Protein AF-A0A0S4PWP9-F1 (afdb_monomer)

Organism: NCBI:txid76936

Secondary structure (DSSP, 8-state):
--EEEEEEETTEEEEEEE-SS-EEEEEETT---------------GGGG-----

Mean predicted aligned error: 13.98 Å

Radius of gyration: 22.19 Å; Cα contacts (8 Å, |Δi|>4): 52; chains: 1; bounding box: 41×30×57 Å

Solvent-accessible surface area (backbone atoms only — not comparable to full-atom values): 3768 Å² total; per-residue (Å²): 116,82,44,76,48,80,41,85,48,100,92,45,43,36,39,38,33,26,60,90,83,50,79,80,43,76,48,53,67,87,69,74,79,70,67,77,80,67,77,80,74,90,67,88,55,74,81,75,71,75,78,84,92,131

Foldseek 3Di:
DKDWDWDQDPVAIWIWIDPVVDTDDIDGPPPPPPPPPPPPPDDDDVVVVPPDDD

pLDDT: mean 77.04, std 12.62, range [44.34, 92.31]

Sequence (54 aa):
MTYTKYYNIPLGTMIGASDRKSLFGLWFEGQKYIAPIQEAQQKELPVFKQQSNG

Nearest PDB structures (foldseek):
  8aes-assembly4_D  TM=6.189E-01  e=2.224E-01  Saccharolobus solfataricus
  4zye-assembly1_A  TM=8.375E-01  e=7.487E-01  Saccharolobus solfataricus P2
  4bhc-assembly1_A  TM=7.030E-01  e=9.666E-01  Mycobacterium tuberculosis H37Rv
  5llq-assembly2_B  TM=6.012E-01  e=6.181E-01  Saccharolobus solfataricus P2

Structure (mmCIF, N/CA/C/O backbone):
data_AF-A0A0S4PWP9-F1
#
_entry.id   AF-A0A0S4PWP9-F1
#
loop_
_atom_site.group_PDB
_atom_site.id
_atom_site.type_symbol
_atom_site.la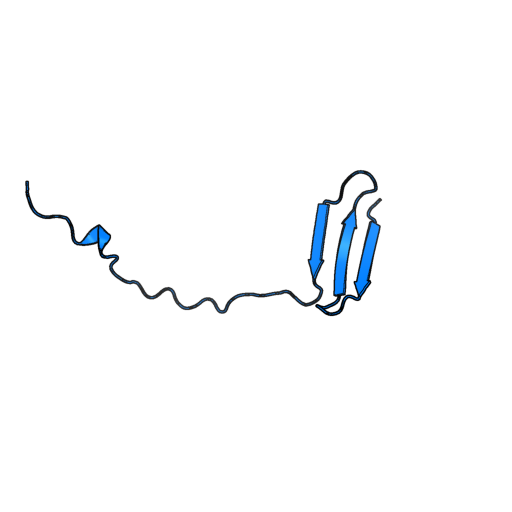bel_atom_id
_atom_site.label_alt_id
_atom_site.label_comp_id
_atom_site.label_asym_id
_atom_site.label_entity_id
_atom_site.label_seq_id
_atom_site.pdbx_PDB_ins_code
_atom_site.Cartn_x
_atom_site.Cartn_y
_atom_site.Cartn_z
_atom_site.occupancy
_atom_site.B_iso_or_equiv
_atom_site.auth_seq_id
_atom_site.auth_comp_id
_atom_site.auth_asym_id
_atom_site.auth_atom_id
_atom_site.pdbx_PDB_model_num
ATOM 1 N N . MET A 1 1 ? 12.621 10.096 -10.128 1.00 77.06 1 MET A N 1
ATOM 2 C CA . MET A 1 1 ? 11.817 9.355 -11.129 1.00 77.06 1 MET A CA 1
ATOM 3 C C . MET A 1 1 ? 10.905 8.419 -10.368 1.00 77.06 1 MET A C 1
ATOM 5 O O . MET A 1 1 ? 11.413 7.672 -9.541 1.00 77.06 1 MET A O 1
ATOM 9 N N . THR A 1 2 ? 9.600 8.508 -10.600 1.00 81.00 2 THR A N 1
ATOM 10 C CA . THR A 1 2 ? 8.593 7.720 -9.879 1.00 81.00 2 THR A CA 1
ATOM 11 C C . THR A 1 2 ? 8.302 6.427 -10.629 1.00 81.00 2 THR A C 1
ATOM 13 O O . THR A 1 2 ? 8.111 6.449 -11.843 1.00 81.00 2 THR A O 1
ATOM 16 N N . TYR A 1 3 ? 8.280 5.313 -9.902 1.00 85.19 3 TYR A N 1
ATOM 17 C CA . TYR A 1 3 ? 7.978 3.978 -10.400 1.00 85.19 3 TYR A CA 1
ATOM 18 C C . TYR A 1 3 ? 6.638 3.530 -9.851 1.00 85.19 3 TYR A C 1
ATOM 20 O O . TYR A 1 3 ? 6.485 3.425 -8.634 1.00 85.19 3 TYR A O 1
ATOM 28 N N . THR A 1 4 ? 5.709 3.228 -10.752 1.00 90.12 4 THR A N 1
ATOM 29 C CA . THR A 1 4 ? 4.405 2.659 -10.411 1.00 90.12 4 THR A CA 1
ATOM 30 C C . THR A 1 4 ? 4.355 1.221 -10.898 1.00 90.12 4 THR A C 1
ATOM 32 O O . THR A 1 4 ? 4.680 0.952 -12.056 1.00 90.12 4 THR A O 1
ATOM 35 N N . LYS A 1 5 ? 3.963 0.288 -10.028 1.00 90.00 5 LYS A N 1
ATOM 36 C CA . LYS A 1 5 ? 3.794 -1.121 -10.395 1.00 90.00 5 LYS A CA 1
ATOM 37 C C . LYS A 1 5 ? 2.451 -1.657 -9.926 1.00 90.00 5 LYS A C 1
ATOM 39 O O . LYS A 1 5 ? 2.028 -1.391 -8.804 1.00 90.00 5 LYS A O 1
ATOM 44 N N . TYR A 1 6 ? 1.838 -2.434 -10.810 1.00 91.44 6 TYR A N 1
ATOM 45 C CA . TYR A 1 6 ? 0.560 -3.095 -10.605 1.00 91.44 6 TYR A CA 1
ATOM 46 C C . TYR A 1 6 ? 0.794 -4.567 -10.279 1.00 91.44 6 TYR A C 1
ATOM 48 O O . TYR A 1 6 ? 1.622 -5.2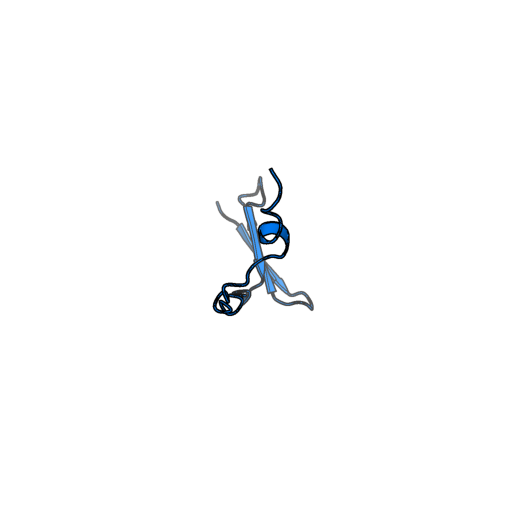32 -10.910 1.00 91.44 6 TYR A O 1
ATOM 56 N N . TYR A 1 7 ? 0.062 -5.065 -9.292 1.00 89.75 7 TYR A N 1
ATOM 57 C CA . TYR A 1 7 ? 0.082 -6.454 -8.863 1.00 89.75 7 TYR A CA 1
ATOM 58 C C . TYR A 1 7 ? -1.349 -6.973 -8.814 1.00 89.75 7 TYR A C 1
ATOM 60 O O . TYR A 1 7 ? -2.141 -6.529 -7.985 1.00 89.75 7 TYR A O 1
ATOM 68 N N . ASN A 1 8 ? -1.667 -7.931 -9.680 1.00 89.56 8 ASN A N 1
ATOM 69 C CA . ASN A 1 8 ? -2.967 -8.590 -9.672 1.00 89.56 8 ASN A CA 1
ATOM 70 C C . ASN A 1 8 ? -2.898 -9.762 -8.700 1.00 89.56 8 ASN A C 1
ATOM 72 O O . ASN A 1 8 ? -2.247 -10.770 -8.981 1.00 89.56 8 ASN A O 1
ATOM 76 N N . ILE A 1 9 ? -3.538 -9.608 -7.545 1.00 85.94 9 ILE A N 1
ATOM 77 C CA . ILE A 1 9 ? -3.646 -10.657 -6.533 1.00 85.94 9 ILE A CA 1
ATOM 78 C C . ILE A 1 9 ? -5.124 -11.024 -6.335 1.00 85.94 9 ILE A C 1
ATOM 80 O O . ILE A 1 9 ? -5.996 -10.249 -6.726 1.00 85.94 9 ILE A O 1
ATOM 84 N N . PRO A 1 10 ? -5.449 -12.177 -5.718 1.00 86.81 10 PRO A N 1
ATOM 85 C CA . PRO A 1 10 ? -6.841 -12.616 -5.551 1.00 86.81 10 PRO A CA 1
ATOM 86 C C . PRO A 1 10 ? -7.767 -11.613 -4.840 1.00 86.81 10 PRO A C 1
ATOM 88 O O . PRO A 1 10 ? -8.979 -11.689 -4.990 1.00 86.81 10 PRO A O 1
ATOM 91 N N . LEU A 1 11 ? -7.201 -10.670 -4.079 1.00 81.00 11 LEU A N 1
ATOM 92 C CA . LEU A 1 11 ? -7.924 -9.626 -3.343 1.00 81.00 11 LEU A CA 1
ATOM 93 C C . LEU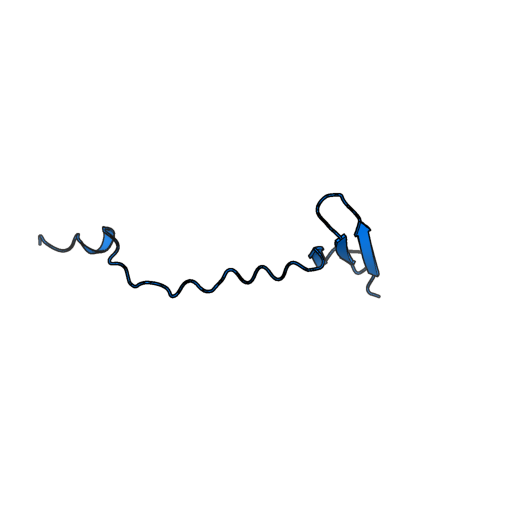 A 1 11 ? -8.161 -8.336 -4.156 1.00 81.00 11 LEU A C 1
ATOM 95 O O . LEU A 1 11 ? -8.780 -7.407 -3.644 1.00 81.00 11 LEU A O 1
ATOM 99 N N . GLY A 1 12 ? -7.662 -8.262 -5.394 1.00 84.69 12 GLY A N 1
ATOM 100 C CA . GLY A 1 12 ? -7.752 -7.091 -6.270 1.00 84.69 12 GLY A CA 1
ATOM 101 C C . GLY A 1 12 ? -6.391 -6.607 -6.782 1.00 84.69 12 GLY A C 1
ATOM 102 O O . GLY A 1 12 ? -5.347 -7.208 -6.514 1.00 84.69 12 GLY A O 1
ATOM 103 N N . THR A 1 13 ? -6.399 -5.503 -7.531 1.00 89.81 13 THR A N 1
ATOM 104 C CA . THR A 1 13 ? -5.180 -4.881 -8.066 1.00 89.81 13 THR A CA 1
ATOM 105 C C . THR A 1 13 ? -4.517 -4.020 -6.995 1.00 89.81 13 THR A C 1
ATOM 107 O O . THR A 1 13 ? -5.096 -3.037 -6.540 1.00 89.81 13 THR A O 1
ATOM 110 N N . MET A 1 14 ? -3.287 -4.345 -6.608 1.00 90.62 14 MET A N 1
ATOM 111 C CA . MET A 1 14 ? -2.466 -3.521 -5.720 1.00 90.62 14 MET A CA 1
ATOM 112 C C . MET A 1 14 ? -1.515 -2.645 -6.541 1.00 90.62 14 MET A C 1
ATOM 114 O O . MET A 1 14 ? -0.832 -3.124 -7.447 1.00 90.62 14 MET A O 1
ATOM 118 N N . ILE A 1 15 ? -1.451 -1.363 -6.199 1.00 91.56 15 ILE A N 1
ATOM 119 C CA . ILE A 1 15 ? -0.641 -0.340 -6.854 1.00 91.56 15 ILE A CA 1
ATOM 120 C C . ILE A 1 15 ? 0.414 0.139 -5.859 1.00 91.56 15 ILE A C 1
ATOM 122 O O . ILE A 1 15 ? 0.085 0.626 -4.779 1.00 91.56 15 ILE A O 1
ATOM 126 N N . GLY A 1 16 ? 1.686 -0.005 -6.226 1.00 91.94 16 GLY A N 1
ATOM 127 C CA . GLY A 1 16 ? 2.819 0.498 -5.449 1.00 91.94 16 GLY A CA 1
ATOM 128 C C . GLY A 1 16 ? 3.532 1.640 -6.167 1.00 91.94 16 GLY A C 1
ATOM 129 O O . GLY A 1 16 ? 3.787 1.534 -7.368 1.00 91.94 16 GLY A O 1
ATOM 130 N N . ALA A 1 17 ? 3.887 2.693 -5.428 1.00 92.12 17 ALA A N 1
ATOM 131 C CA . ALA A 1 17 ? 4.641 3.854 -5.897 1.00 92.12 17 ALA A CA 1
ATOM 132 C C . ALA A 1 17 ? 5.947 4.036 -5.101 1.00 92.12 17 ALA A C 1
ATOM 134 O O . ALA A 1 17 ? 5.944 4.086 -3.867 1.00 92.12 17 ALA A O 1
ATOM 135 N N . SER A 1 18 ? 7.073 4.135 -5.812 1.00 92.31 18 SER A N 1
ATOM 136 C CA . SER A 1 18 ? 8.417 4.244 -5.226 1.00 92.31 18 SER A CA 1
ATOM 137 C C . SER A 1 18 ? 9.342 5.143 -6.052 1.00 92.31 18 SER A C 1
ATOM 139 O O . SER A 1 18 ? 9.159 5.309 -7.256 1.00 92.31 18 SER A O 1
ATOM 141 N N . ASP A 1 19 ? 10.377 5.698 -5.422 1.00 88.00 19 ASP A N 1
ATOM 142 C CA . ASP A 1 19 ? 11.455 6.463 -6.062 1.00 88.00 19 ASP A CA 1
ATOM 143 C C . ASP A 1 19 ? 12.782 5.673 -6.167 1.00 88.00 19 ASP A C 1
ATOM 145 O O . ASP A 1 19 ? 13.862 6.258 -6.247 1.00 88.00 19 ASP A O 1
ATOM 149 N N . ARG A 1 20 ? 12.702 4.331 -6.205 1.00 82.56 20 ARG A N 1
ATOM 150 C CA . ARG A 1 20 ? 13.801 3.337 -6.134 1.00 82.56 20 ARG A CA 1
ATOM 151 C C . ARG A 1 20 ? 14.501 3.217 -4.780 1.00 82.56 20 ARG A C 1
ATOM 153 O O . ARG A 1 20 ? 15.087 2.168 -4.526 1.00 82.56 20 ARG A O 1
ATOM 160 N N . LYS A 1 21 ? 14.480 4.256 -3.943 1.00 86.19 21 LYS A N 1
ATOM 161 C CA . LYS A 1 21 ? 15.103 4.236 -2.612 1.00 86.19 21 LYS A CA 1
ATOM 162 C C . LYS A 1 21 ? 14.089 3.870 -1.535 1.00 86.19 21 LYS A C 1
ATOM 164 O O . LYS A 1 21 ? 14.420 3.112 -0.628 1.00 86.19 21 LYS A O 1
ATOM 169 N N . SER A 1 22 ? 12.863 4.365 -1.674 1.00 82.75 22 SER A N 1
ATOM 170 C CA . SER A 1 22 ? 11.808 4.189 -0.685 1.00 82.75 22 SER A CA 1
ATOM 171 C C . SER A 1 22 ? 10.463 3.919 -1.357 1.00 82.75 22 SER A C 1
ATOM 173 O O . SER A 1 22 ? 10.153 4.457 -2.425 1.00 82.75 22 SER A O 1
ATOM 175 N N . LEU A 1 23 ? 9.642 3.069 -0.737 1.00 88.19 23 LEU A N 1
ATOM 176 C CA . LEU A 1 23 ? 8.225 2.939 -1.074 1.00 88.19 23 LEU A CA 1
ATOM 177 C C . LEU A 1 23 ? 7.473 4.056 -0.344 1.00 88.19 23 LEU A C 1
ATOM 179 O O . LEU A 1 23 ? 7.568 4.146 0.877 1.00 88.19 23 LEU A O 1
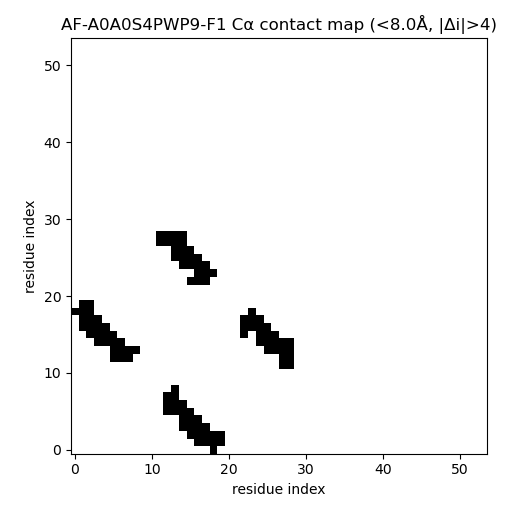ATOM 183 N N . PHE A 1 24 ? 6.747 4.900 -1.073 1.00 89.94 24 PHE A N 1
ATOM 184 C CA . PHE A 1 24 ? 5.996 6.013 -0.474 1.00 89.94 24 PHE A CA 1
ATOM 185 C C . PHE A 1 24 ? 4.492 5.943 -0.745 1.00 89.94 24 PHE A C 1
ATOM 187 O O . PHE A 1 24 ? 3.734 6.739 -0.199 1.00 89.94 24 PHE A O 1
ATOM 194 N N . GLY A 1 25 ? 4.038 4.990 -1.558 1.00 86.50 25 GLY A N 1
ATOM 195 C CA . GLY A 1 25 ? 2.617 4.764 -1.773 1.00 86.50 25 GLY A CA 1
ATOM 196 C C . GLY A 1 25 ? 2.302 3.297 -2.021 1.00 86.50 25 GLY A C 1
ATOM 197 O O . GLY A 1 25 ? 3.013 2.618 -2.761 1.00 86.50 25 GLY A O 1
ATOM 198 N N . LEU A 1 26 ? 1.233 2.818 -1.390 1.00 89.38 26 LEU A N 1
ATOM 199 C CA . LEU A 1 26 ? 0.684 1.482 -1.581 1.00 89.38 26 LEU A CA 1
ATOM 200 C C . LEU A 1 26 ? -0.833 1.540 -1.376 1.00 89.38 26 LEU A C 1
ATOM 202 O O . LEU A 1 26 ? -1.286 1.936 -0.305 1.00 89.38 26 LEU A O 1
ATOM 206 N N . TRP A 1 27 ? -1.614 1.182 -2.391 1.00 88.56 27 TRP A N 1
ATOM 207 C CA . TRP A 1 27 ? -3.078 1.168 -2.307 1.00 88.56 27 TRP A CA 1
ATOM 208 C C . TRP A 1 27 ? -3.677 0.125 -3.247 1.00 88.56 27 TRP A C 1
ATOM 210 O O . TRP A 1 27 ? -3.024 -0.327 -4.184 1.00 88.56 27 TRP A O 1
ATOM 220 N N . PHE A 1 28 ? -4.927 -0.257 -3.007 1.00 87.56 28 PHE A N 1
ATOM 221 C CA . PHE A 1 28 ? -5.689 -1.085 -3.936 1.00 87.56 28 PHE A CA 1
ATOM 222 C C . PHE A 1 28 ? -6.476 -0.216 -4.917 1.00 87.56 28 PHE A C 1
ATOM 224 O O . PHE A 1 28 ? -7.022 0.831 -4.563 1.00 87.56 28 PHE A O 1
ATOM 231 N N . GLU A 1 29 ? -6.558 -0.666 -6.161 1.00 84.62 29 GLU A N 1
ATOM 232 C CA . GLU A 1 29 ? -7.421 -0.074 -7.174 1.00 84.62 29 GLU A CA 1
ATOM 233 C C . GLU A 1 29 ? -8.892 -0.228 -6.760 1.00 84.62 29 GLU A C 1
ATOM 235 O O . GLU A 1 29 ? -9.320 -1.289 -6.310 1.00 84.62 29 GLU A O 1
ATOM 240 N N . GLY A 1 30 ? -9.670 0.852 -6.859 1.00 75.50 30 GLY A N 1
ATOM 241 C CA . GLY A 1 30 ? -11.086 0.847 -6.481 1.00 75.50 30 GLY A CA 1
ATOM 242 C C . GLY A 1 30 ? -11.378 0.962 -4.977 1.00 75.50 30 GLY A C 1
ATOM 243 O O . GLY A 1 30 ? -12.538 1.141 -4.613 1.00 75.50 30 GLY A O 1
ATOM 244 N N . GLN A 1 31 ? -10.373 0.961 -4.089 1.00 65.88 31 GLN A N 1
ATOM 245 C CA . GLN A 1 31 ? -10.580 1.211 -2.654 1.00 65.88 31 GLN A CA 1
ATOM 246 C C . GLN A 1 31 ? -10.748 2.705 -2.336 1.00 65.88 31 GLN A C 1
ATOM 248 O O . GLN A 1 31 ? -9.922 3.333 -1.681 1.00 65.88 31 GLN A O 1
ATOM 253 N N . LYS A 1 32 ? -11.882 3.277 -2.748 1.00 62.69 32 LYS 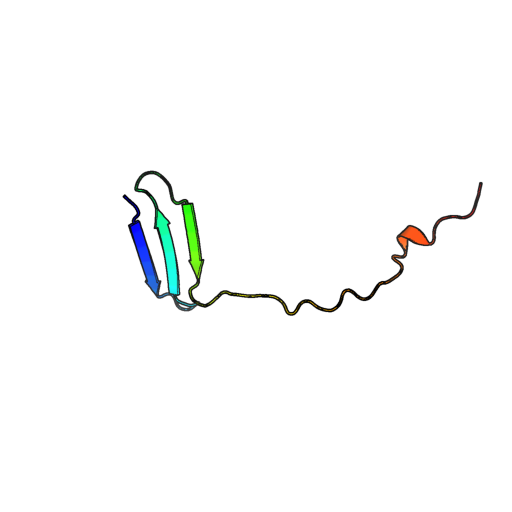A N 1
ATOM 254 C CA . LYS A 1 32 ? -12.500 4.390 -2.017 1.00 62.69 32 LYS A CA 1
ATOM 255 C C . LYS A 1 32 ? -13.560 3.798 -1.090 1.00 62.69 32 LYS A C 1
ATOM 257 O O . LYS A 1 32 ? -14.751 3.927 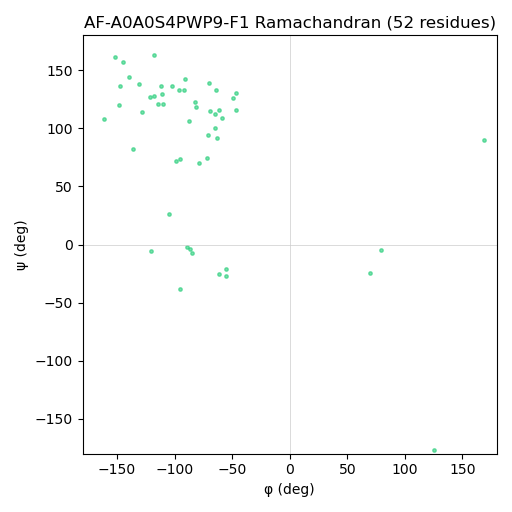-1.351 1.00 62.69 32 LYS A O 1
ATOM 262 N N . TYR A 1 33 ? -13.135 3.148 -0.004 1.00 59.34 33 TYR A N 1
ATOM 263 C CA . TYR A 1 33 ? -14.028 2.905 1.133 1.00 59.34 33 TYR A CA 1
ATOM 264 C C . TYR A 1 33 ? -14.253 4.238 1.845 1.00 59.34 33 TYR A C 1
ATOM 266 O O . TYR A 1 33 ? -13.704 4.517 2.907 1.00 59.34 33 TYR A O 1
ATOM 274 N N . ILE A 1 34 ? -15.057 5.094 1.221 1.00 58.44 34 ILE A N 1
ATOM 275 C CA . ILE A 1 34 ? -15.782 6.113 1.960 1.00 58.44 34 ILE A CA 1
ATOM 276 C C . ILE A 1 34 ? -16.817 5.289 2.711 1.00 58.44 34 ILE A C 1
ATOM 278 O O . ILE A 1 34 ? -17.832 4.899 2.133 1.00 58.44 34 ILE A O 1
ATOM 282 N N . ALA A 1 35 ? -16.512 4.913 3.959 1.00 61.69 35 ALA A N 1
ATOM 283 C CA . ALA A 1 35 ? -17.558 4.429 4.844 1.00 61.69 35 ALA A CA 1
ATOM 284 C C . ALA A 1 35 ? -18.711 5.433 4.711 1.00 61.69 35 ALA A C 1
ATOM 286 O O . ALA A 1 35 ? -18.427 6.640 4.727 1.00 61.69 35 ALA A O 1
ATOM 287 N N . PRO A 1 36 ? -19.965 4.990 4.491 1.00 62.75 36 PRO A N 1
ATOM 288 C CA . PRO A 1 36 ? -21.072 5.928 4.517 1.00 62.75 36 PRO A CA 1
ATOM 289 C C . PRO A 1 36 ? -20.905 6.721 5.805 1.00 62.75 36 PRO A C 1
ATOM 291 O O . PRO A 1 36 ? -20.678 6.127 6.863 1.00 62.75 36 PRO A O 1
ATOM 294 N N . ILE A 1 37 ? -20.884 8.049 5.689 1.00 64.50 37 ILE A N 1
ATOM 295 C CA . ILE A 1 37 ? -20.837 8.921 6.852 1.00 64.50 37 ILE A CA 1
ATOM 296 C C . ILE A 1 37 ? -22.148 8.619 7.565 1.00 64.50 37 ILE A C 1
ATOM 298 O O . ILE A 1 37 ? -23.199 9.130 7.190 1.00 64.50 37 ILE A O 1
ATOM 302 N N . GLN A 1 38 ? -22.120 7.669 8.496 1.00 64.06 38 GLN A N 1
ATOM 303 C CA . GLN A 1 38 ? -23.254 7.394 9.347 1.00 64.06 38 GLN A CA 1
ATOM 304 C C . GLN A 1 38 ? -23.438 8.703 10.100 1.00 64.06 38 GLN A C 1
ATOM 306 O O . GLN A 1 38 ? -22.502 9.138 10.776 1.00 64.06 38 GLN A O 1
ATOM 311 N N . GLU A 1 39 ? -24.570 9.378 9.892 1.00 65.00 39 GLU A N 1
ATOM 312 C CA . GLU A 1 39 ? -24.895 10.588 10.637 1.00 65.00 39 GLU A CA 1
ATOM 313 C C . GLU A 1 39 ? -24.621 10.293 12.109 1.00 65.00 39 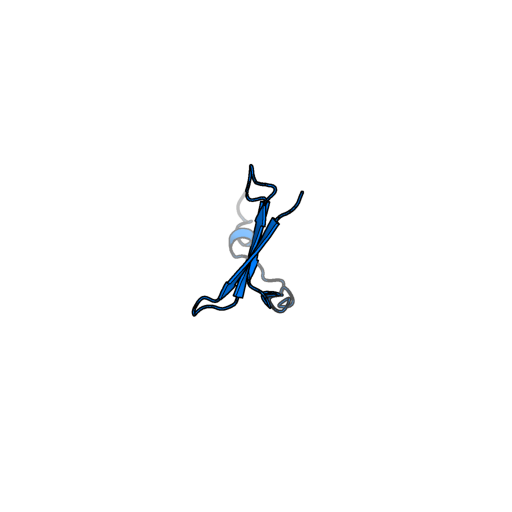GLU A C 1
ATOM 315 O O . GLU A 1 39 ? -25.180 9.351 12.679 1.00 65.00 39 GLU A O 1
ATOM 320 N N . ALA A 1 40 ? -23.651 11.007 12.682 1.00 65.56 40 ALA A N 1
ATOM 321 C CA . ALA A 1 40 ? -23.218 10.753 14.039 1.00 65.56 40 ALA A CA 1
ATOM 322 C C . ALA A 1 40 ? -24.402 11.070 14.954 1.00 65.56 40 ALA A C 1
ATOM 324 O O . ALA A 1 40 ? -24.701 12.231 15.225 1.00 65.56 40 ALA A O 1
ATOM 325 N N . GLN A 1 41 ? -25.115 10.035 15.394 1.00 68.94 41 GLN A N 1
ATOM 326 C CA . GLN A 1 41 ? -26.212 10.212 16.326 1.00 68.94 41 GLN A CA 1
ATOM 327 C C . GLN A 1 41 ? -25.603 10.624 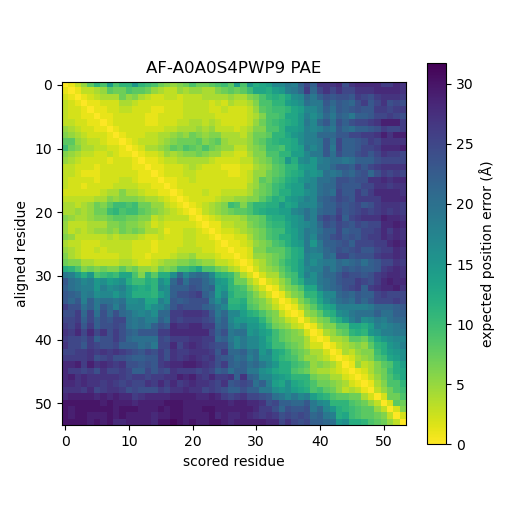17.664 1.00 68.94 41 GLN A C 1
ATOM 329 O O . GLN A 1 41 ? -24.858 9.858 18.281 1.00 68.94 41 GLN A O 1
ATOM 334 N N . GLN A 1 42 ? -25.901 11.846 18.103 1.00 68.31 42 GLN A N 1
ATOM 335 C CA . GLN A 1 42 ? -25.479 12.328 19.408 1.00 68.31 42 GLN A CA 1
ATOM 336 C C . GLN A 1 42 ? -26.058 11.403 20.480 1.00 68.31 42 GLN A C 1
ATOM 338 O O . GLN A 1 42 ? -27.265 11.362 20.710 1.00 68.31 42 GLN A O 1
ATOM 343 N N . LYS A 1 43 ? -25.183 10.617 21.106 1.00 73.81 43 LYS A N 1
ATOM 344 C CA . LYS A 1 43 ? -25.534 9.692 22.177 1.00 73.81 43 LYS A CA 1
ATOM 345 C C . LYS A 1 43 ? -24.801 10.120 23.432 1.00 73.81 43 LYS A C 1
ATOM 347 O O . LYS A 1 43 ? -23.581 10.272 23.420 1.00 73.81 43 LYS A O 1
ATOM 352 N N . GLU A 1 44 ? -25.541 10.287 24.519 1.00 74.25 44 GLU A N 1
ATOM 353 C CA . GLU A 1 44 ? -24.940 10.528 25.826 1.00 74.25 44 GLU A CA 1
ATOM 354 C C . GLU A 1 44 ? -24.132 9.299 26.246 1.00 74.25 44 GLU A C 1
ATOM 356 O O . GLU A 1 44 ? -24.676 8.212 26.478 1.00 74.25 44 GLU A O 1
ATOM 361 N N . LEU A 1 45 ? -22.809 9.459 26.309 1.00 77.88 45 LEU A N 1
ATOM 362 C CA . LEU A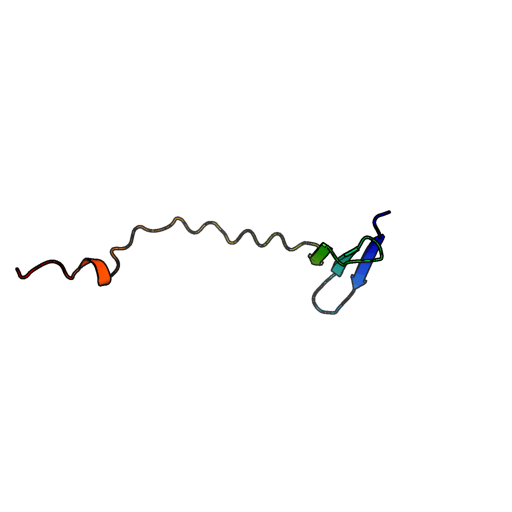 1 45 ? -21.928 8.408 26.793 1.00 77.88 45 LEU A CA 1
ATOM 363 C C . LEU A 1 45 ? -22.139 8.231 28.308 1.00 77.88 45 LEU A C 1
ATOM 365 O O . LEU A 1 45 ? -22.214 9.226 29.030 1.00 77.88 45 LEU A O 1
ATOM 369 N N . PRO A 1 46 ? -22.176 6.987 28.824 1.00 70.31 46 PRO A N 1
ATOM 370 C CA . PRO A 1 46 ? -22.373 6.718 30.251 1.00 70.31 46 PRO A CA 1
ATOM 371 C C . PRO A 1 46 ? -21.352 7.413 31.162 1.00 70.31 46 PRO A C 1
ATOM 373 O O . PRO A 1 46 ? -21.672 7.728 32.301 1.00 70.31 46 PRO A O 1
ATOM 376 N N . VAL A 1 47 ? -20.150 7.696 30.646 1.00 73.19 47 VAL A N 1
ATOM 377 C CA . VAL A 1 47 ? -19.082 8.420 31.356 1.00 73.19 47 VAL A CA 1
ATOM 378 C C . VAL A 1 47 ? -19.487 9.846 31.752 1.00 73.19 47 VAL A C 1
ATOM 380 O O . VAL A 1 47 ? -18.992 10.368 32.743 1.00 73.19 47 VAL A O 1
ATOM 383 N N . PHE A 1 48 ? -20.438 10.455 31.037 1.00 70.00 48 PHE A N 1
ATOM 384 C CA . PHE A 1 48 ? -20.967 11.783 31.357 1.00 70.00 48 PHE A CA 1
ATOM 385 C C . PHE A 1 48 ? -22.128 11.748 32.361 1.00 70.00 48 PHE A C 1
ATOM 387 O O . PHE A 1 48 ? -22.593 12.799 32.785 1.00 70.00 48 PHE A O 1
ATOM 394 N N . LYS A 1 49 ? -22.589 10.557 32.778 1.00 67.12 49 LYS A N 1
ATOM 395 C CA . LYS A 1 49 ? -23.658 10.405 33.781 1.00 67.12 49 LYS A CA 1
ATOM 396 C C . LYS A 1 49 ? -23.152 10.457 35.224 1.00 67.12 49 LYS A C 1
ATOM 398 O O . LYS A 1 49 ? -23.962 10.475 36.144 1.00 67.12 49 LYS A O 1
ATOM 403 N N . GLN A 1 50 ? -21.837 10.487 35.443 1.00 62.66 50 GLN A N 1
ATOM 404 C CA . GLN A 1 50 ? -21.253 10.622 36.777 1.00 62.66 50 GLN A CA 1
ATOM 405 C C . GLN A 1 50 ? -20.834 12.069 37.047 1.00 62.66 50 GLN A C 1
ATOM 407 O O . GLN A 1 50 ? -19.653 12.387 37.113 1.00 62.66 50 GLN A O 1
ATOM 412 N N . GLN A 1 51 ? -21.819 12.942 37.245 1.00 62.31 51 GLN A N 1
ATOM 413 C CA . GLN A 1 51 ? -21.629 14.178 38.003 1.00 62.31 51 GLN A CA 1
ATOM 414 C C . GLN A 1 51 ? -22.809 14.380 38.955 1.00 62.31 51 GLN A C 1
ATOM 416 O O . GLN A 1 51 ? -23.743 15.118 38.675 1.00 62.31 51 GLN A O 1
ATOM 421 N N . SER A 1 52 ? -22.746 13.710 40.102 1.00 57.03 52 SER A N 1
ATOM 422 C CA . SER A 1 52 ? -23.309 14.211 41.356 1.00 57.03 52 SER A CA 1
ATOM 423 C C . SER A 1 52 ? -22.661 13.448 42.507 1.00 57.03 52 SER A C 1
ATOM 425 O O . SER A 1 52 ? -22.893 12.247 42.647 1.00 57.03 52 SER A O 1
ATOM 427 N N . ASN A 1 53 ? -21.786 14.120 43.256 1.00 49.25 53 ASN A N 1
ATOM 428 C CA . ASN A 1 53 ? -21.757 14.139 44.724 1.00 49.25 53 ASN A CA 1
ATOM 429 C C . ASN A 1 53 ? -20.447 14.792 45.186 1.00 49.25 53 ASN A C 1
ATOM 431 O O . ASN A 1 53 ? -19.430 14.122 45.362 1.00 49.25 53 ASN A O 1
ATOM 435 N N . GLY A 1 54 ? -20.509 16.111 45.354 1.00 44.34 54 GLY A N 1
ATOM 436 C CA . GLY A 1 54 ? -19.597 16.925 46.148 1.00 44.34 54 GLY A CA 1
ATOM 437 C C . GLY A 1 54 ? -20.432 17.982 46.843 1.00 44.34 54 GLY A C 1
ATOM 438 O O . GLY A 1 54 ? -21.143 18.692 46.099 1.00 44.34 54 GLY A O 1
#